Protein AF-A0A3D2IBJ8-F1 (afdb_monomer_lite)

pLDDT: mean 92.36, std 8.69, range [45.56, 97.62]

Foldseek 3Di:
DDDPAAPDDDDPVRCVLPVDGHHDDDDCVCVVVVVQQVVQVVPDDDFGWDWDDDPPDDIDIDGDVVVVVVVSD

Structure (mmCIF, N/CA/C/O backbone):
data_AF-A0A3D2IBJ8-F1
#
_entry.id   AF-A0A3D2IBJ8-F1
#
loop_
_atom_site.group_PDB
_atom_site.id
_atom_site.type_symbol
_atom_site.label_atom_id
_atom_site.label_alt_id
_atom_site.label_comp_id
_atom_site.label_asym_id
_atom_site.label_entity_id
_atom_site.label_seq_id
_atom_site.pdbx_PDB_ins_code
_atom_site.Cartn_x
_atom_site.Cartn_y
_atom_site.Cartn_z
_atom_site.occupancy
_atom_site.B_iso_or_equiv
_atom_site.auth_seq_id
_atom_site.auth_comp_id
_atom_site.auth_asym_id
_atom_site.auth_atom_id
_atom_site.pdbx_PDB_model_num
ATOM 1 N N . MET A 1 1 ? 11.250 19.617 -12.202 1.00 45.56 1 MET A N 1
ATOM 2 C CA . MET A 1 1 ? 10.056 19.172 -12.951 1.00 45.56 1 MET A CA 1
ATOM 3 C C . MET A 1 1 ? 9.914 17.680 -12.729 1.00 45.56 1 MET A C 1
ATOM 5 O O . MET A 1 1 ? 10.927 16.997 -12.812 1.00 45.56 1 MET A O 1
ATOM 9 N N . SER A 1 2 ? 8.726 17.196 -12.361 1.00 59.25 2 SER A N 1
ATOM 10 C CA . SER A 1 2 ? 8.504 15.755 -12.197 1.00 59.25 2 SER A CA 1
ATOM 11 C C . SER A 1 2 ? 8.531 15.097 -13.578 1.00 59.25 2 SER A C 1
ATOM 13 O O . SER A 1 2 ? 7.961 15.650 -14.521 1.00 59.25 2 SER A O 1
ATOM 15 N N . GLN A 1 3 ? 9.261 13.993 -13.728 1.00 66.12 3 GLN A N 1
ATOM 16 C CA . GLN A 1 3 ? 9.279 13.252 -14.986 1.00 66.12 3 GLN A CA 1
ATOM 17 C C . GLN A 1 3 ? 7.899 12.607 -15.180 1.00 66.12 3 GLN A C 1
ATOM 19 O O . GLN A 1 3 ? 7.416 11.955 -14.257 1.00 66.12 3 GLN A O 1
ATOM 24 N N . PRO A 1 4 ? 7.241 12.767 -16.339 1.00 78.50 4 PRO A N 1
ATOM 25 C CA . PRO A 1 4 ? 6.024 12.020 -16.622 1.00 78.50 4 PRO A CA 1
ATOM 26 C C . PRO A 1 4 ? 6.355 10.521 -16.684 1.00 78.50 4 PRO A C 1
ATOM 28 O O . PRO A 1 4 ? 7.170 10.100 -17.505 1.00 78.50 4 PRO A O 1
ATOM 31 N N . GLY A 1 5 ? 5.750 9.716 -15.808 1.00 84.44 5 GLY A N 1
ATOM 32 C CA . GLY A 1 5 ? 5.989 8.273 -15.736 1.00 84.44 5 GLY A CA 1
ATOM 33 C C . GLY A 1 5 ? 5.765 7.685 -14.338 1.00 84.44 5 GLY A C 1
ATOM 34 O O . GLY A 1 5 ? 5.385 8.419 -13.430 1.00 84.44 5 GLY A O 1
ATOM 35 N N . PRO A 1 6 ? 5.971 6.365 -14.170 1.00 90.56 6 PRO A N 1
ATOM 36 C CA . PRO A 1 6 ? 5.942 5.710 -12.863 1.00 90.56 6 PRO A CA 1
ATOM 37 C C . PRO A 1 6 ? 7.100 6.189 -11.976 1.00 90.56 6 PRO A C 1
ATOM 39 O O . PRO A 1 6 ? 8.191 6.468 -12.478 1.00 90.56 6 PRO A O 1
ATOM 42 N N . ASP A 1 7 ? 6.892 6.191 -10.660 1.00 90.62 7 ASP A N 1
ATOM 43 C CA . ASP A 1 7 ? 7.890 6.635 -9.677 1.00 90.62 7 ASP A CA 1
ATOM 44 C C . ASP A 1 7 ? 9.137 5.726 -9.643 1.00 90.62 7 ASP A C 1
ATOM 46 O O . ASP A 1 7 ? 10.231 6.180 -9.309 1.00 90.62 7 ASP A O 1
ATOM 50 N N . ILE A 1 8 ? 9.001 4.445 -10.018 1.00 90.50 8 ILE A N 1
ATOM 51 C CA . ILE A 1 8 ? 10.128 3.511 -10.188 1.00 90.50 8 ILE A CA 1
ATOM 52 C C . ILE A 1 8 ? 10.235 3.095 -11.655 1.00 90.50 8 ILE A C 1
ATOM 54 O O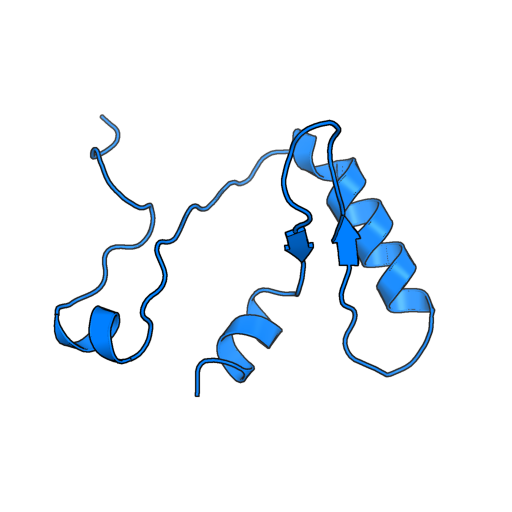 . ILE A 1 8 ? 9.334 2.466 -12.219 1.00 90.50 8 ILE A O 1
ATOM 58 N N . ILE A 1 9 ? 11.387 3.391 -12.261 1.00 92.19 9 ILE A N 1
ATOM 59 C CA . ILE A 1 9 ? 11.702 3.017 -13.641 1.00 92.19 9 ILE A CA 1
ATOM 60 C C . ILE A 1 9 ? 12.502 1.714 -13.644 1.00 92.19 9 ILE A C 1
ATOM 62 O O . ILE A 1 9 ? 13.634 1.650 -13.171 1.00 92.19 9 ILE A O 1
ATOM 66 N N . LEU A 1 10 ? 11.912 0.671 -14.225 1.00 92.00 10 LEU A N 1
ATOM 67 C CA . LEU A 1 10 ? 12.540 -0.641 -14.362 1.00 92.00 10 LEU A CA 1
ATOM 68 C C . LEU A 1 10 ? 13.214 -0.812 -15.728 1.00 92.00 10 LEU A C 1
ATOM 70 O O . LEU A 1 10 ? 12.691 -0.380 -16.762 1.00 92.00 10 LEU A O 1
ATOM 74 N N . SER A 1 11 ? 14.344 -1.528 -15.738 1.00 94.12 11 SER A N 1
ATOM 75 C CA . SER A 1 11 ? 14.988 -1.989 -16.972 1.00 94.12 11 SER A CA 1
ATOM 76 C C . SER A 1 11 ? 14.082 -2.960 -17.740 1.00 94.12 11 SER A C 1
ATOM 78 O O . SER A 1 11 ? 13.107 -3.492 -17.204 1.00 94.12 11 SER A O 1
ATOM 80 N N . ARG A 1 12 ? 14.417 -3.258 -19.002 1.00 93.81 12 ARG A N 1
ATOM 81 C CA . ARG A 1 12 ? 13.669 -4.249 -19.799 1.00 93.81 12 ARG A CA 1
ATOM 82 C C . ARG A 1 12 ? 13.589 -5.614 -19.104 1.00 93.81 12 ARG A C 1
ATOM 84 O O . ARG A 1 12 ? 12.554 -6.267 -19.187 1.00 93.81 12 ARG A O 1
ATOM 91 N N . VAL A 1 13 ? 14.664 -6.029 -18.431 1.00 94.44 13 VAL A N 1
ATOM 92 C CA . VAL A 1 13 ? 14.701 -7.271 -17.643 1.00 94.44 13 VAL A CA 1
ATOM 93 C C . VAL A 1 13 ? 13.870 -7.115 -16.370 1.00 94.44 13 VAL A C 1
ATOM 95 O O . VAL A 1 13 ? 13.047 -7.977 -16.081 1.00 94.44 13 VAL A O 1
ATOM 98 N N . GLY A 1 14 ? 13.997 -5.983 -15.671 1.00 92.62 14 GLY A N 1
ATOM 99 C CA . GLY A 1 14 ? 13.221 -5.688 -14.465 1.00 92.62 14 GLY A CA 1
ATOM 100 C C . GLY A 1 14 ? 11.711 -5.752 -14.696 1.00 92.62 14 GLY A C 1
ATOM 101 O O . GLY A 1 14 ? 11.012 -6.364 -13.904 1.00 92.62 14 GLY A O 1
ATOM 102 N N . LYS A 1 15 ? 11.209 -5.233 -15.824 1.00 93.12 15 LYS A N 1
ATOM 103 C CA . LYS A 1 15 ? 9.781 -5.326 -16.189 1.00 93.12 15 LYS A CA 1
ATOM 104 C C . LYS A 1 15 ? 9.293 -6.759 -16.434 1.00 93.12 15 LYS A C 1
ATOM 106 O O . LYS A 1 15 ? 8.102 -7.004 -16.319 1.00 93.12 15 LYS A O 1
ATOM 111 N N . ARG A 1 16 ? 10.181 -7.685 -16.821 1.00 91.19 16 ARG A N 1
ATOM 112 C CA . ARG A 1 16 ? 9.827 -9.104 -17.015 1.00 91.19 16 ARG A CA 1
ATOM 113 C C . ARG A 1 16 ? 9.750 -9.853 -15.691 1.00 91.19 16 ARG A C 1
ATOM 115 O O . ARG A 1 16 ? 8.896 -10.713 -15.549 1.00 91.19 16 ARG A O 1
ATOM 122 N N . LEU A 1 17 ? 10.651 -9.530 -14.765 1.00 90.19 17 LEU A N 1
ATOM 123 C CA . LEU A 1 17 ? 10.704 -10.144 -13.438 1.00 90.19 17 LEU A CA 1
ATOM 124 C C . LEU A 1 17 ? 9.647 -9.553 -12.499 1.00 90.19 17 LEU A C 1
ATOM 126 O O . LEU A 1 17 ? 9.046 -10.264 -11.709 1.00 90.19 17 LEU A O 1
ATOM 130 N N . VAL A 1 18 ? 9.400 -8.249 -12.612 1.00 91.19 18 VAL A N 1
ATOM 131 C CA . VAL A 1 18 ? 8.514 -7.492 -11.730 1.00 91.19 18 VAL A CA 1
ATOM 132 C C . VAL A 1 18 ? 7.575 -6.639 -12.588 1.00 91.19 18 VAL A C 1
ATOM 134 O O . VAL A 1 18 ? 7.838 -5.451 -12.801 1.00 91.19 18 VAL A O 1
ATOM 137 N N . PRO A 1 19 ? 6.500 -7.229 -13.142 1.00 90.44 19 PRO A N 1
ATOM 138 C CA . PRO A 1 19 ? 5.628 -6.572 -14.116 1.00 90.44 19 PRO A CA 1
ATOM 139 C C . PRO A 1 19 ? 4.622 -5.604 -13.463 1.00 90.44 19 PRO A C 1
ATOM 141 O O . PRO A 1 19 ? 3.448 -5.584 -13.822 1.00 90.44 19 PRO A O 1
ATOM 144 N N . TYR A 1 20 ? 5.077 -4.778 -12.516 1.00 93.19 20 TYR A N 1
ATOM 145 C CA . TYR A 1 20 ? 4.257 -3.785 -11.818 1.00 93.19 20 TYR A CA 1
ATOM 146 C C . TYR A 1 20 ? 4.680 -2.358 -12.164 1.00 93.19 20 TYR A C 1
ATOM 148 O O . TYR A 1 20 ? 5.864 -2.061 -12.351 1.00 93.19 20 TYR A O 1
ATOM 156 N N . GLN A 1 21 ? 3.696 -1.461 -12.228 1.00 93.19 21 GLN A N 1
ATOM 157 C CA . GLN A 1 21 ? 3.925 -0.020 -12.257 1.00 93.19 21 GLN A CA 1
ATOM 158 C C . GLN A 1 21 ? 3.880 0.514 -10.830 1.00 93.19 21 GLN A C 1
ATOM 160 O O . GLN A 1 21 ? 2.973 0.189 -10.067 1.00 93.19 21 GLN A O 1
ATOM 165 N N . TRP A 1 22 ? 4.868 1.328 -10.479 1.00 92.31 22 TRP A N 1
ATOM 166 C CA . TRP A 1 22 ? 5.058 1.785 -9.111 1.00 92.31 22 TRP A CA 1
ATOM 167 C C . TRP A 1 22 ? 4.644 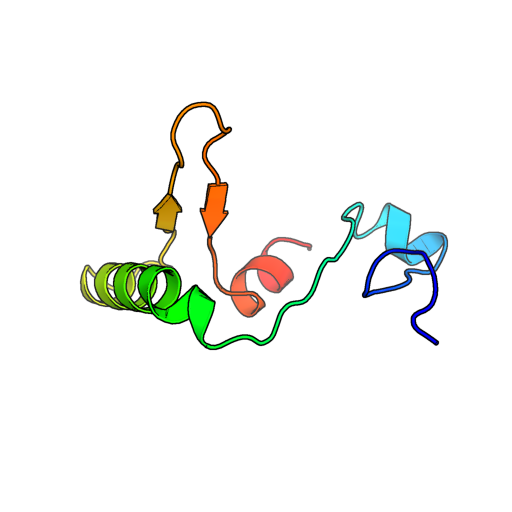3.239 -8.976 1.00 92.31 22 TRP A C 1
ATOM 169 O O . TRP A 1 22 ? 5.167 4.096 -9.687 1.00 92.31 22 TRP A O 1
ATOM 179 N N . GLU A 1 23 ? 3.752 3.488 -8.027 1.00 94.50 23 GLU A N 1
ATOM 180 C CA . GLU A 1 23 ? 3.379 4.819 -7.572 1.00 94.50 23 GLU A CA 1
ATOM 181 C C . GLU A 1 23 ? 3.653 4.890 -6.066 1.00 94.50 23 GLU A C 1
ATOM 183 O O . GLU A 1 23 ? 3.095 4.131 -5.270 1.00 94.50 23 GLU A O 1
ATOM 188 N N . CYS A 1 24 ? 4.529 5.799 -5.667 1.00 92.31 24 CYS A N 1
ATOM 189 C CA . CYS A 1 24 ? 5.017 5.981 -4.315 1.00 92.31 24 CYS A CA 1
ATOM 190 C C . CYS A 1 24 ? 4.499 7.315 -3.774 1.00 92.31 24 CYS A C 1
ATOM 192 O O . CYS A 1 24 ? 4.775 8.393 -4.302 1.00 92.31 24 CYS A O 1
ATOM 194 N N . LYS A 1 25 ? 3.764 7.271 -2.662 1.00 91.31 25 LYS A N 1
ATOM 195 C CA . LYS A 1 25 ? 3.297 8.473 -1.962 1.00 91.31 25 LYS A CA 1
ATOM 196 C C . LYS A 1 25 ? 3.783 8.452 -0.524 1.00 91.31 25 LYS A C 1
ATOM 198 O O . LYS A 1 25 ? 3.631 7.459 0.172 1.00 91.31 25 LYS A O 1
ATOM 203 N N . ASN A 1 26 ? 4.318 9.579 -0.067 1.00 93.50 26 ASN A N 1
ATOM 204 C CA . ASN A 1 26 ? 4.605 9.825 1.342 1.00 93.50 26 ASN A CA 1
ATOM 205 C C . ASN A 1 26 ? 3.792 11.040 1.799 1.00 93.50 26 ASN A C 1
ATOM 207 O O . ASN A 1 26 ? 4.149 12.177 1.497 1.00 93.50 26 ASN A O 1
ATOM 211 N N . GLN A 1 27 ? 2.635 10.797 2.418 1.00 93.88 27 GLN A N 1
ATOM 212 C CA . GLN A 1 27 ? 1.660 11.836 2.754 1.00 93.88 27 GLN A CA 1
ATOM 213 C C . GLN A 1 27 ? 0.878 11.463 4.019 1.00 93.88 27 GLN A C 1
ATOM 215 O O . GLN A 1 27 ? 0.364 10.350 4.130 1.00 93.88 27 GLN A O 1
ATOM 220 N N . GLN A 1 28 ? 0.696 12.423 4.932 1.00 93.50 28 GLN A N 1
ATOM 221 C CA . GLN A 1 28 ? -0.049 12.219 6.185 1.00 93.50 28 GLN A CA 1
ATOM 222 C C . GLN A 1 28 ? -1.521 11.836 5.969 1.00 93.50 28 GLN A C 1
ATOM 224 O O . GLN A 1 28 ? -2.113 11.163 6.808 1.00 93.50 28 GLN A O 1
ATOM 229 N N . LYS A 1 29 ? -2.108 12.196 4.820 1.00 94.06 29 LYS A N 1
ATOM 230 C CA . LYS A 1 29 ? -3.496 11.855 4.466 1.00 94.06 29 LYS A CA 1
ATOM 231 C C . LYS A 1 29 ? -3.781 10.347 4.430 1.00 94.06 29 LYS A C 1
ATOM 233 O O . LYS A 1 29 ? -4.936 9.947 4.459 1.00 94.06 29 LYS A O 1
ATOM 238 N N . MET A 1 30 ? -2.742 9.510 4.376 1.00 93.88 30 MET A N 1
ATOM 239 C CA . MET A 1 30 ? -2.872 8.051 4.427 1.00 93.88 30 MET A CA 1
ATOM 240 C C . MET A 1 30 ? -3.085 7.508 5.849 1.00 93.88 30 MET A C 1
ATOM 242 O O . MET A 1 30 ? -3.245 6.299 5.998 1.00 93.88 30 MET A O 1
ATOM 246 N N . LYS A 1 31 ? -3.105 8.364 6.885 1.00 95.00 31 LYS A N 1
ATOM 247 C CA . LYS A 1 31 ? -3.207 7.975 8.304 1.00 95.00 31 LYS A CA 1
ATOM 248 C C . LYS A 1 31 ? -4.250 6.885 8.557 1.00 95.00 31 LYS A C 1
ATOM 250 O O . LYS A 1 31 ? -3.928 5.884 9.180 1.00 95.00 31 LYS A O 1
ATOM 255 N N . THR A 1 32 ? -5.460 7.037 8.024 1.00 95.81 32 THR A N 1
ATOM 256 C CA . THR A 1 32 ? -6.552 6.076 8.233 1.00 95.81 32 THR A CA 1
ATOM 257 C C . THR A 1 32 ? -6.214 4.667 7.734 1.00 95.81 32 THR A C 1
ATOM 259 O O . T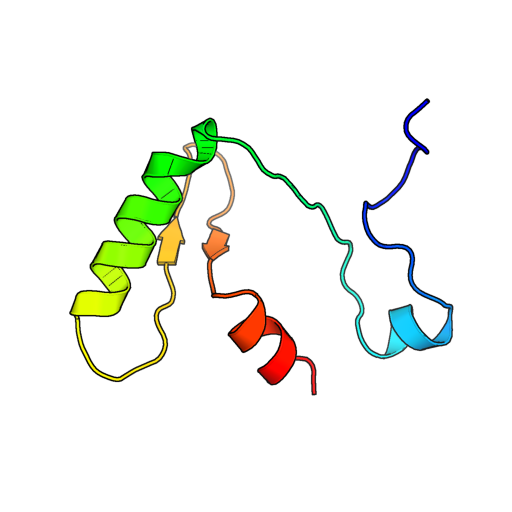HR A 1 32 ? -6.488 3.693 8.427 1.00 95.81 32 THR A O 1
ATOM 262 N N . ILE A 1 33 ? -5.556 4.542 6.575 1.00 96.25 33 ILE A N 1
ATOM 263 C CA . ILE A 1 33 ? -5.120 3.242 6.037 1.00 96.25 33 ILE A CA 1
ATOM 264 C C . ILE A 1 33 ? -4.075 2.609 6.967 1.00 96.25 33 ILE A C 1
ATOM 266 O O . ILE A 1 33 ? -4.144 1.415 7.250 1.00 96.25 33 ILE A O 1
ATOM 270 N N . TYR A 1 34 ? -3.138 3.408 7.489 1.00 96.19 34 TYR A N 1
ATOM 271 C CA . TYR A 1 34 ? -2.133 2.934 8.446 1.00 96.19 34 TYR A CA 1
ATOM 272 C C . TYR A 1 34 ? -2.742 2.528 9.793 1.00 96.19 34 TYR A C 1
ATOM 274 O O . TYR A 1 34 ? -2.303 1.531 10.370 1.00 96.19 34 TYR A O 1
ATOM 282 N N . ASP A 1 35 ? -3.753 3.250 10.282 1.00 97.44 35 ASP A N 1
ATOM 283 C CA . ASP A 1 35 ? -4.473 2.904 11.511 1.00 97.44 35 ASP A CA 1
ATOM 284 C C . ASP A 1 35 ? -5.171 1.539 11.357 1.00 97.44 35 ASP A C 1
ATOM 286 O O . ASP A 1 35 ? -4.981 0.653 12.196 1.00 97.44 35 ASP A O 1
ATOM 290 N N . TRP A 1 36 ? -5.886 1.316 10.246 1.00 97.50 36 TRP A N 1
ATOM 291 C CA . TRP A 1 36 ? -6.524 0.028 9.939 1.00 97.50 36 TRP A CA 1
ATOM 292 C C . TRP A 1 36 ? -5.510 -1.108 9.764 1.00 97.50 36 TRP A C 1
ATOM 294 O O . TRP A 1 36 ? -5.688 -2.190 10.321 1.00 97.50 36 TRP A O 1
ATOM 304 N N . PHE A 1 37 ? -4.407 -0.871 9.050 1.00 97.31 37 PHE A N 1
ATOM 305 C CA . PHE A 1 37 ? -3.356 -1.879 8.876 1.00 97.31 37 PHE A CA 1
ATOM 306 C C . PHE A 1 37 ? -2.666 -2.223 10.209 1.00 97.31 37 PHE A C 1
ATOM 308 O O . PHE A 1 37 ? -2.312 -3.374 10.467 1.00 97.31 37 PHE A O 1
ATOM 315 N N . THR A 1 38 ? -2.512 -1.241 11.102 1.00 96.56 38 THR A N 1
ATOM 316 C CA . THR A 1 38 ? -1.981 -1.448 12.459 1.00 96.56 38 THR A CA 1
ATOM 317 C C . THR A 1 38 ? -2.950 -2.234 13.335 1.00 96.56 38 THR A C 1
ATOM 319 O O . THR A 1 38 ? -2.513 -3.039 14.154 1.00 96.56 38 THR A O 1
ATOM 322 N N . GLN A 1 39 ? -4.258 -2.038 13.167 1.00 96.69 39 GLN A N 1
ATOM 323 C CA . GLN A 1 39 ? -5.266 -2.872 13.816 1.00 96.69 39 GLN A CA 1
ATOM 324 C C . GLN A 1 39 ? -5.177 -4.323 13.326 1.00 96.69 39 GLN A C 1
ATOM 326 O O . GLN A 1 39 ? -5.141 -5.225 14.160 1.00 96.69 39 GLN A O 1
ATOM 331 N N . ALA A 1 40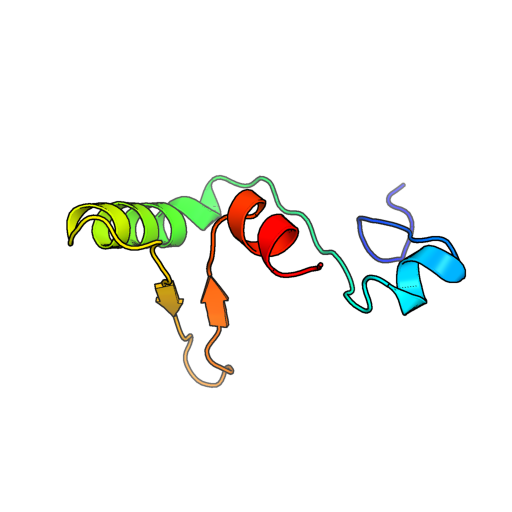 ? -5.028 -4.541 12.013 1.00 96.56 40 ALA A N 1
ATOM 332 C CA . ALA A 1 40 ? -4.890 -5.878 11.433 1.00 96.56 40 ALA A CA 1
ATOM 333 C C . ALA A 1 40 ? -3.702 -6.660 12.029 1.00 96.56 40 ALA A C 1
ATOM 335 O O . ALA A 1 40 ? -3.836 -7.833 12.371 1.00 96.56 40 ALA A O 1
ATOM 336 N N . LYS A 1 41 ? -2.566 -5.986 12.259 1.00 95.19 41 LYS A N 1
ATOM 337 C CA . LYS A 1 41 ? -1.371 -6.562 12.911 1.00 95.19 41 LYS A CA 1
ATOM 338 C C . LYS A 1 41 ? -1.607 -7.106 14.319 1.00 95.19 41 LYS A C 1
ATOM 340 O O . LYS A 1 41 ? -0.817 -7.914 14.790 1.00 95.19 41 LYS A O 1
ATOM 345 N N . LYS A 1 42 ? -2.643 -6.645 15.022 1.00 96.12 42 LYS A N 1
ATOM 346 C CA . LYS A 1 42 ? -2.919 -7.057 16.408 1.00 96.12 42 LYS A CA 1
ATOM 347 C C . LYS A 1 42 ? -3.724 -8.354 16.496 1.00 96.12 42 LYS A C 1
ATOM 349 O O . LYS A 1 42 ? -3.928 -8.848 17.599 1.00 96.12 42 LYS A O 1
ATOM 354 N N . HIS A 1 43 ? -4.205 -8.892 15.374 1.00 92.38 43 HIS A N 1
ATOM 355 C CA . HIS A 1 43 ? -5.097 -10.053 15.368 1.00 92.38 43 HIS A CA 1
ATOM 356 C C . HIS A 1 43 ? -4.384 -11.406 15.507 1.00 92.38 43 HIS A C 1
ATOM 358 O O . HIS A 1 43 ? -5.051 -12.398 15.789 1.00 92.38 43 HIS A O 1
ATOM 364 N N . GLY A 1 44 ? -3.058 -11.479 15.346 1.00 93.25 44 GLY A N 1
ATOM 365 C CA . GLY A 1 44 ? -2.323 -12.736 15.488 1.00 93.25 44 GLY A CA 1
ATOM 366 C C . GLY A 1 44 ? -0.889 -12.674 14.968 1.00 93.25 44 GLY A C 1
ATOM 367 O O . GLY A 1 44 ? -0.320 -11.598 14.817 1.00 93.25 44 GLY A O 1
ATOM 368 N N . SER A 1 45 ? -0.311 -13.847 14.702 1.00 94.38 45 SER A N 1
ATOM 369 C CA . SER A 1 45 ? 1.075 -14.022 14.237 1.00 94.38 45 SER A CA 1
ATOM 370 C C . SER A 1 45 ? 1.231 -14.133 12.715 1.00 94.38 45 SER A C 1
ATOM 372 O O . SER A 1 45 ? 2.354 -14.234 12.228 1.00 94.38 45 SER A O 1
ATOM 374 N N . LEU A 1 46 ? 0.125 -14.152 11.967 1.00 96.31 46 LEU A N 1
ATOM 375 C CA . LEU A 1 46 ? 0.140 -14.205 10.503 1.00 96.31 46 LEU A CA 1
ATOM 376 C C . LEU A 1 46 ? 0.461 -12.827 9.904 1.00 96.31 46 LEU A C 1
ATOM 378 O O . LEU A 1 46 ? 0.217 -11.798 10.538 1.00 96.31 46 LEU A O 1
ATOM 382 N N . GLU A 1 47 ? 0.972 -12.801 8.668 1.00 95.94 47 GLU A N 1
ATOM 383 C CA . GLU A 1 47 ? 1.222 -11.539 7.963 1.00 95.94 47 GLU A CA 1
ATOM 384 C C . GLU A 1 47 ? -0.115 -10.819 7.683 1.00 95.94 47 GLU A C 1
ATOM 386 O O . GLU A 1 47 ? -1.042 -11.418 7.129 1.00 95.94 47 GLU A O 1
ATOM 391 N N . PRO A 1 48 ? -0.253 -9.540 8.073 1.00 97.12 48 PRO A N 1
ATOM 392 C CA . PRO A 1 48 ? -1.486 -8.787 7.892 1.00 97.12 48 PRO A CA 1
ATOM 393 C C . PRO A 1 48 ? -1.741 -8.440 6.420 1.00 97.12 48 PRO A C 1
ATOM 395 O O . PRO A 1 48 ? -0.865 -7.944 5.709 1.00 97.12 48 PRO A O 1
ATOM 398 N N . ILE A 1 49 ? -3.000 -8.569 6.011 1.00 97.38 49 ILE A N 1
ATOM 399 C CA . ILE A 1 49 ? -3.527 -8.005 4.767 1.00 97.38 49 ILE A CA 1
ATOM 400 C C . ILE A 1 49 ? -4.730 -7.138 5.134 1.00 97.38 49 ILE A C 1
ATOM 402 O O . ILE A 1 49 ? -5.623 -7.582 5.855 1.00 97.38 49 ILE A O 1
ATOM 406 N N . LEU A 1 50 ? -4.762 -5.900 4.648 1.00 97.62 50 LEU A N 1
ATOM 407 C CA . LEU A 1 50 ? -5.928 -5.025 4.751 1.00 97.62 50 LEU A CA 1
ATOM 408 C C . LEU A 1 50 ? -6.627 -4.974 3.396 1.00 97.62 50 LEU A C 1
ATOM 410 O O . LEU A 1 50 ? -6.022 -4.552 2.418 1.00 97.62 50 LEU A O 1
ATOM 414 N N . VAL A 1 51 ? -7.905 -5.335 3.348 1.00 97.62 51 VAL A N 1
ATOM 415 C CA . VAL A 1 51 ? -8.752 -5.111 2.171 1.00 97.62 51 VAL A CA 1
ATOM 416 C C . VAL A 1 51 ? -9.591 -3.863 2.423 1.00 97.62 51 VAL A C 1
ATOM 418 O O . VAL A 1 51 ? -10.332 -3.802 3.403 1.00 97.62 51 VAL A O 1
ATOM 421 N N . CYS A 1 52 ? -9.462 -2.848 1.572 1.00 96.56 52 CYS A N 1
ATOM 422 C CA . CYS A 1 52 ? -10.204 -1.595 1.693 1.00 96.56 52 CYS A CA 1
ATOM 423 C C . CYS A 1 52 ? -10.888 -1.220 0.375 1.00 96.56 52 CYS A C 1
ATOM 425 O O . CYS A 1 52 ? -10.427 -1.568 -0.707 1.00 96.56 52 CYS A O 1
ATOM 427 N N . LYS A 1 53 ? -12.019 -0.514 0.460 1.00 96.50 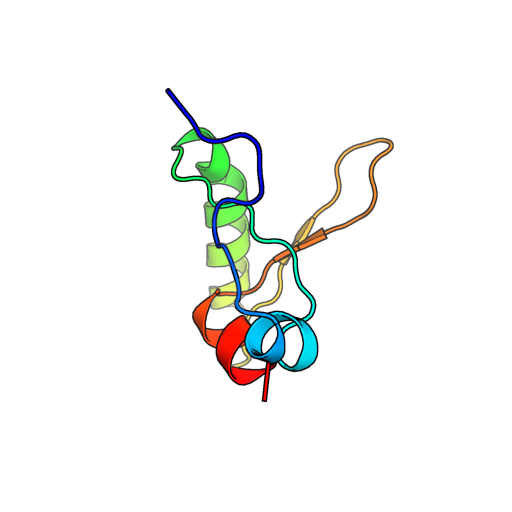53 LYS A N 1
ATOM 428 C CA . LYS A 1 53 ? -12.833 -0.131 -0.699 1.00 96.50 53 LYS A CA 1
ATOM 429 C C . LYS A 1 53 ? -13.393 1.270 -0.512 1.00 96.50 53 LYS A C 1
ATOM 431 O O . LYS A 1 53 ? -13.846 1.628 0.572 1.00 96.50 53 LYS A O 1
ATOM 436 N N . GLN A 1 54 ? -13.399 2.041 -1.592 1.00 95.38 54 GLN A N 1
ATOM 437 C CA . GLN A 1 54 ? -14.149 3.289 -1.689 1.00 95.38 54 GLN A CA 1
ATOM 438 C C . GLN A 1 54 ? -15.384 3.065 -2.571 1.00 95.38 54 GLN A C 1
ATOM 440 O O . GLN A 1 54 ? -15.336 2.264 -3.505 1.00 95.38 54 GLN A O 1
ATOM 445 N N . ASN A 1 55 ? -16.483 3.779 -2.302 1.00 96.69 55 ASN A N 1
ATOM 446 C CA . ASN A 1 55 ? -17.691 3.726 -3.132 1.00 96.69 55 ASN A CA 1
ATOM 447 C C . ASN A 1 55 ? -17.354 3.883 -4.621 1.00 96.69 55 ASN A C 1
ATOM 449 O O . ASN A 1 55 ? -16.585 4.770 -5.000 1.00 96.69 55 ASN A O 1
ATOM 453 N N . SER A 1 56 ? -17.939 3.009 -5.443 1.00 96.81 56 SER A N 1
ATOM 454 C CA . SER A 1 56 ? -17.752 2.976 -6.900 1.00 96.81 56 SER A CA 1
ATOM 455 C C . SER A 1 56 ? -16.303 2.770 -7.368 1.00 96.81 56 SER A C 1
ATOM 457 O O . SER A 1 56 ? -15.985 3.075 -8.515 1.00 96.81 56 SER A O 1
ATOM 459 N N . ARG A 1 57 ? -15.415 2.256 -6.508 1.00 96.88 57 ARG A N 1
ATOM 460 C CA . ARG A 1 57 ? -14.050 1.844 -6.868 1.00 96.88 57 ARG A CA 1
ATOM 461 C C . ARG A 1 57 ? -13.840 0.369 -6.583 1.00 96.88 57 ARG A C 1
ATOM 463 O O . ARG A 1 57 ? -14.525 -0.195 -5.734 1.00 96.88 57 ARG A O 1
ATOM 470 N N . GLU A 1 58 ? -12.889 -0.239 -7.275 1.00 97.56 58 GLU A N 1
ATOM 471 C CA . GLU A 1 58 ? -12.409 -1.581 -6.954 1.00 97.56 58 GLU A CA 1
ATOM 472 C C . GLU A 1 58 ? -11.814 -1.620 -5.538 1.00 97.56 58 GLU A C 1
ATOM 474 O O . GLU A 1 58 ? -11.305 -0.618 -5.023 1.00 97.56 58 GLU A O 1
ATOM 479 N N . GLU A 1 59 ? -11.957 -2.758 -4.874 1.00 97.38 59 GLU A N 1
ATOM 480 C CA . GLU A 1 59 ? -11.271 -3.054 -3.625 1.00 97.38 59 GLU A CA 1
ATOM 481 C C . GLU A 1 59 ? -9.759 -3.167 -3.834 1.00 97.38 59 GLU A C 1
ATOM 483 O O . GLU A 1 59 ? -9.275 -3.633 -4.860 1.00 97.38 59 GLU A O 1
ATOM 488 N N . LEU A 1 60 ? -8.999 -2.738 -2.832 1.00 97.25 60 LEU A N 1
ATOM 489 C CA . LEU A 1 60 ? -7.547 -2.791 -2.827 1.00 97.25 60 LEU A CA 1
ATOM 490 C C . LEU A 1 60 ? -7.078 -3.657 -1.664 1.00 97.25 60 LEU A C 1
ATOM 492 O O . LEU A 1 60 ? -7.555 -3.505 -0.537 1.00 97.25 60 LEU A O 1
ATOM 496 N N . ALA A 1 61 ? -6.106 -4.525 -1.935 1.00 97.38 61 ALA A N 1
ATOM 497 C CA . ALA A 1 61 ? -5.360 -5.236 -0.909 1.00 97.38 61 ALA A CA 1
ATOM 498 C C . ALA A 1 61 ? -4.085 -4.454 -0.571 1.00 97.38 61 ALA A C 1
ATOM 500 O O . ALA A 1 61 ? -3.274 -4.139 -1.442 1.00 97.38 61 ALA A O 1
ATOM 501 N N . VAL A 1 62 ? -3.905 -4.147 0.707 1.00 97.06 62 VAL A N 1
ATOM 502 C CA . VAL A 1 62 ? -2.738 -3.457 1.248 1.00 97.06 62 VAL A CA 1
ATOM 503 C C . VAL A 1 62 ? -1.946 -4.450 2.083 1.00 97.06 62 VAL A C 1
ATOM 505 O O . VAL A 1 62 ? -2.445 -4.986 3.074 1.00 97.06 62 VAL A O 1
ATOM 508 N N . ILE A 1 63 ? -0.697 -4.659 1.680 1.00 97.31 63 ILE A N 1
ATOM 509 C CA . ILE A 1 63 ? 0.313 -5.438 2.399 1.00 97.31 63 ILE A CA 1
ATOM 510 C C . ILE A 1 63 ? 1.544 -4.574 2.650 1.00 97.31 63 ILE A C 1
ATOM 512 O O . ILE A 1 63 ? 1.719 -3.515 2.039 1.00 97.31 63 ILE A O 1
ATOM 516 N N . SER A 1 64 ? 2.417 -5.014 3.555 1.00 96.25 64 SER A N 1
ATOM 517 C CA . SER A 1 64 ? 3.689 -4.328 3.753 1.00 96.25 64 SER A CA 1
ATOM 518 C C . SER A 1 64 ? 4.545 -4.432 2.484 1.00 96.25 64 SER A C 1
ATOM 520 O O . SER A 1 64 ? 4.570 -5.467 1.820 1.00 96.25 64 SER A O 1
ATOM 522 N N . PHE A 1 65 ? 5.281 -3.369 2.143 1.00 94.62 65 PHE A N 1
ATOM 523 C CA . PHE A 1 65 ? 6.163 -3.400 0.971 1.00 94.62 65 PHE A CA 1
ATOM 524 C C . PHE A 1 65 ? 7.227 -4.501 1.085 1.00 94.62 65 PHE A C 1
ATOM 526 O O . PHE A 1 65 ? 7.554 -5.153 0.100 1.00 94.62 65 PHE A O 1
ATOM 533 N N . LYS A 1 66 ? 7.712 -4.769 2.304 1.00 94.94 66 LYS A N 1
ATOM 534 C CA . LYS A 1 66 ? 8.620 -5.888 2.570 1.00 94.94 66 LYS A CA 1
ATOM 535 C C . LYS A 1 66 ? 7.987 -7.226 2.179 1.00 94.94 66 LYS A C 1
ATOM 537 O O . LYS A 1 66 ? 8.613 -7.989 1.454 1.00 94.94 66 LYS A O 1
ATOM 542 N N . HIS A 1 67 ? 6.752 -7.477 2.609 1.00 95.75 67 HIS A N 1
ATOM 543 C CA . HIS A 1 67 ? 6.055 -8.707 2.254 1.00 95.75 67 HIS A CA 1
ATOM 544 C C . HIS A 1 67 ? 5.799 -8.807 0.745 1.00 95.75 67 HIS A C 1
ATOM 546 O O . HIS A 1 67 ? 6.006 -9.861 0.156 1.00 95.75 67 HIS A O 1
ATOM 552 N N . LEU A 1 68 ? 5.448 -7.695 0.088 1.00 94.69 68 LEU A N 1
ATOM 553 C CA . LEU A 1 68 ? 5.330 -7.660 -1.372 1.00 94.69 68 LEU A CA 1
ATOM 554 C C . LEU A 1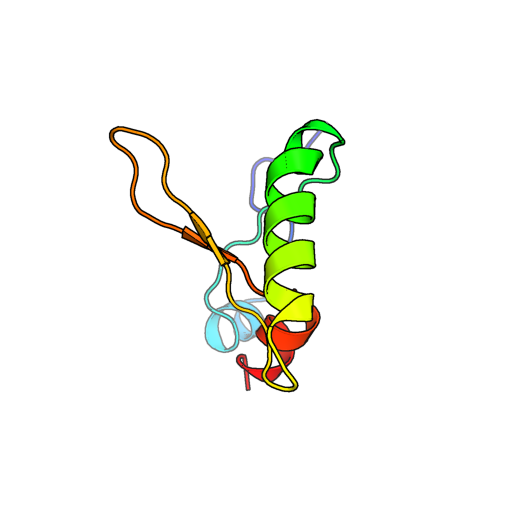 68 ? 6.633 -8.109 -2.057 1.00 94.69 68 LEU A C 1
ATOM 556 O O . LEU A 1 68 ? 6.587 -8.931 -2.965 1.00 94.69 68 LEU A O 1
ATOM 560 N N . LEU A 1 69 ? 7.793 -7.619 -1.612 1.00 92.56 69 LEU A N 1
ATOM 561 C CA . LEU A 1 69 ? 9.087 -8.037 -2.165 1.00 92.56 69 LEU A CA 1
ATOM 562 C C . LEU A 1 69 ? 9.377 -9.529 -1.943 1.00 92.56 69 LEU A C 1
ATOM 564 O O . LEU A 1 69 ? 9.979 -10.163 -2.803 1.00 92.56 69 LEU A O 1
ATOM 568 N N . GLU A 1 70 ? 8.936 -10.103 -0.822 1.00 94.00 70 GLU A N 1
ATOM 569 C CA . GLU A 1 70 ? 9.054 -11.543 -0.550 1.00 94.00 70 GLU A CA 1
ATOM 570 C C . GLU A 1 70 ? 8.149 -12.398 -1.453 1.00 94.00 70 GLU A C 1
ATOM 572 O O . GLU A 1 70 ? 8.481 -13.558 -1.709 1.00 94.00 70 GLU A O 1
ATOM 577 N N . LEU A 1 71 ? 7.030 -11.840 -1.932 1.00 93.06 71 LEU A N 1
ATOM 578 C CA . LEU A 1 71 ? 6.109 -12.488 -2.872 1.00 93.06 71 LEU A CA 1
ATOM 579 C C . LEU A 1 71 ? 6.579 -12.397 -4.331 1.00 93.06 71 LEU A C 1
ATOM 581 O O . LEU A 1 71 ? 6.262 -13.281 -5.119 1.00 93.06 71 LEU A O 1
ATOM 585 N N . ILE A 1 72 ? 7.344 -11.363 -4.692 1.00 90.50 72 ILE A N 1
ATOM 586 C CA . ILE A 1 72 ? 7.855 -11.097 -6.055 1.00 90.50 72 ILE A CA 1
ATOM 587 C C . ILE A 1 72 ? 9.037 -12.031 -6.442 1.00 90.50 72 ILE A C 1
ATOM 589 O O . ILE A 1 72 ? 9.881 -11.683 -7.258 1.00 90.50 72 ILE A O 1
ATOM 593 N N . LYS A 1 73 ? 9.127 -13.234 -5.867 1.00 67.88 73 LYS A N 1
ATOM 594 C CA . LYS A 1 73 ? 10.218 -14.185 -6.156 1.00 67.88 73 LYS A CA 1
ATOM 595 C C . LYS A 1 73 ? 10.282 -14.625 -7.616 1.00 67.88 73 LYS A C 1
ATOM 597 O O . LYS A 1 73 ? 9.220 -14.981 -8.172 1.00 67.88 73 LYS A O 1
#

Secondary structure (DSSP, 8-state):
-PPSS-SS---HHHHHH----------GGGHHHHHHHHHHGGG-SSPP-EEE--TTS--EEE--HHHHHHH--

Sequence (73 aa):
MSQPGPDIILSRVGKRLVPYQWECKNQQKMKTIYDWFTQAKKHGSLEPILVCKQNSREELAVISFKHLLELIK

Radius of gyration: 14.92 Å; chains: 1; bounding box: 33×33×36 Å